Protein AF-A0A8I1Q746-F1 (afdb_mono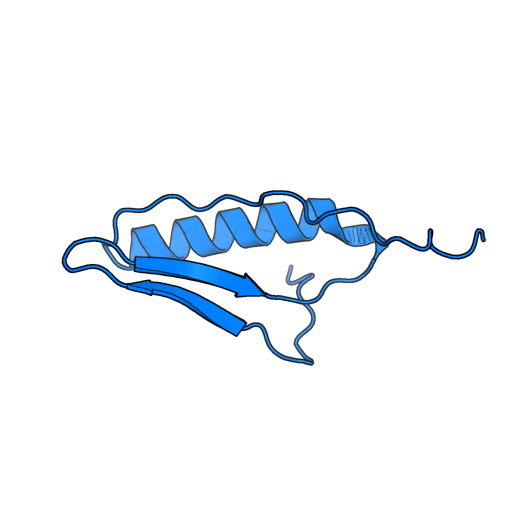mer_lite)

Secondary structure (DSSP, 8-state):
---SB-SSPPEEEEEEE-SS-EEEEEE-B--GGGHHHHHHHHHHHHHHHHHHTT-------PPPPPPSSPPPP-

Sequence (74 aa):
MSGVLGTPPPRALPITIGPDRITMRLQYWHPPLDGVTVTAAVVRAVSVAIEGADWHGTVSSTPGEPPLVPPDAI

pLDDT: mean 85.99, std 13.01, range [48.12, 95.31]

Foldseek 3Di:
DQQWDPVVHKDWAWPDDDPVDTDIDIDTDGDPVCVVVNLVVVQVVVVVVCVVVVHDDHGDDDDDDPPPDDPDDD

Structure (mmCIF, N/CA/C/O backbone):
data_AF-A0A8I1Q746-F1
#
_entry.id   AF-A0A8I1Q746-F1
#
loop_
_atom_site.group_PDB
_atom_site.id
_atom_site.type_symbol
_atom_site.label_atom_id
_atom_site.label_alt_id
_atom_site.label_comp_id
_atom_site.label_asym_id
_atom_site.label_entity_id
_atom_site.label_seq_id
_atom_site.pdbx_PDB_ins_code
_atom_site.Cartn_x
_atom_site.Cartn_y
_atom_site.Cartn_z
_atom_site.occupancy
_atom_site.B_iso_or_equiv
_atom_site.auth_seq_id
_atom_site.auth_comp_id
_atom_site.auth_asym_id
_atom_site.auth_atom_id
_atom_site.pdbx_PDB_model_num
ATOM 1 N N . MET A 1 1 ? -3.587 -8.530 -13.455 1.00 48.12 1 MET A N 1
ATOM 2 C CA . MET A 1 1 ? -2.320 -7.824 -13.746 1.00 48.12 1 MET A CA 1
ATOM 3 C C . MET A 1 1 ? -1.724 -7.372 -12.425 1.00 48.12 1 MET A C 1
ATOM 5 O O . MET A 1 1 ? -2.196 -6.386 -11.879 1.00 48.12 1 MET A O 1
ATOM 9 N N . SER A 1 2 ? -0.774 -8.119 -11.860 1.00 63.69 2 SER A N 1
ATOM 10 C CA . SER A 1 2 ? -0.034 -7.663 -10.676 1.00 63.69 2 SER A CA 1
ATOM 11 C C . SER A 1 2 ? 1.357 -7.245 -11.131 1.00 63.69 2 SER A C 1
ATOM 13 O O . SER A 1 2 ? 2.183 -8.107 -11.399 1.00 63.69 2 SER A O 1
ATOM 15 N N . GLY A 1 3 ? 1.587 -5.936 -11.268 1.00 83.06 3 GLY A N 1
ATOM 16 C CA . GLY A 1 3 ? 2.934 -5.376 -11.452 1.00 83.06 3 GLY A CA 1
ATOM 17 C C . GLY A 1 3 ? 3.658 -5.119 -10.124 1.00 83.06 3 GLY A C 1
ATOM 18 O O . GLY A 1 3 ? 4.778 -4.620 -10.116 1.00 83.06 3 GLY A O 1
ATOM 19 N N . VAL A 1 4 ? 3.026 -5.471 -8.997 1.00 91.06 4 VAL A N 1
ATOM 20 C CA . VAL A 1 4 ? 3.684 -5.537 -7.691 1.00 91.06 4 VAL A CA 1
ATOM 21 C C . VAL A 1 4 ? 4.515 -6.814 -7.622 1.00 91.06 4 VAL A C 1
ATOM 23 O O . VAL A 1 4 ? 3.994 -7.912 -7.835 1.00 91.06 4 VAL A O 1
ATOM 26 N N . LEU A 1 5 ? 5.798 -6.666 -7.304 1.00 91.94 5 LEU A N 1
ATOM 27 C CA . LEU A 1 5 ? 6.713 -7.777 -7.073 1.00 91.94 5 LEU A CA 1
ATOM 28 C C . LEU A 1 5 ? 6.424 -8.414 -5.708 1.00 91.94 5 LEU A C 1
ATOM 30 O O . LEU A 1 5 ? 6.216 -7.724 -4.710 1.00 91.94 5 LEU A O 1
ATOM 34 N N . GLY A 1 6 ? 6.428 -9.747 -5.662 1.00 90.19 6 GLY A N 1
ATOM 35 C CA . GLY A 1 6 ? 6.132 -10.510 -4.446 1.00 90.19 6 GLY A CA 1
ATOM 36 C C . GLY A 1 6 ? 7.309 -10.652 -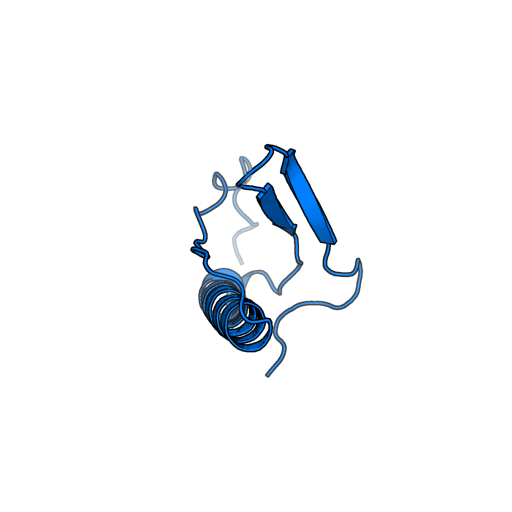3.478 1.00 90.19 6 GLY A C 1
ATOM 37 O O . GLY A 1 6 ? 7.133 -11.166 -2.376 1.00 90.19 6 GLY A O 1
ATOM 38 N N . THR A 1 7 ? 8.521 -10.246 -3.869 1.00 89.00 7 THR A N 1
ATOM 39 C CA . THR A 1 7 ? 9.715 -10.361 -3.025 1.00 89.00 7 THR A CA 1
ATOM 40 C C . THR A 1 7 ? 10.590 -9.106 -3.130 1.00 89.00 7 THR A C 1
ATOM 42 O O . THR A 1 7 ? 11.039 -8.782 -4.228 1.00 89.00 7 THR A O 1
ATOM 45 N N . PRO A 1 8 ? 10.859 -8.423 -2.002 1.00 87.12 8 PRO A N 1
ATOM 46 C CA . PRO A 1 8 ? 10.238 -8.662 -0.696 1.00 87.12 8 PRO A CA 1
ATOM 47 C C . PRO A 1 8 ? 8.728 -8.329 -0.738 1.00 87.12 8 PRO A C 1
ATOM 49 O O . PRO A 1 8 ? 8.299 -7.531 -1.575 1.00 87.12 8 PRO A O 1
ATOM 52 N N . PRO A 1 9 ? 7.910 -8.961 0.122 1.00 92.62 9 PRO A N 1
ATOM 53 C CA . PRO A 1 9 ? 6.460 -8.822 0.059 1.00 92.62 9 PRO A CA 1
ATOM 54 C C . PRO A 1 9 ? 6.010 -7.389 0.387 1.00 92.62 9 PRO A C 1
ATOM 56 O O . PRO A 1 9 ? 6.721 -6.670 1.103 1.00 92.62 9 PRO A O 1
ATOM 59 N N . PRO A 1 10 ? 4.818 -6.972 -0.079 1.00 94.69 10 PRO A N 1
ATOM 60 C CA . PRO A 1 10 ? 4.226 -5.705 0.323 1.00 94.69 10 PRO A CA 1
ATOM 61 C C . PRO A 1 10 ? 4.064 -5.609 1.842 1.00 94.69 10 PRO A C 1
ATOM 63 O O . PRO A 1 10 ? 3.769 -6.597 2.516 1.00 94.69 10 PRO A O 1
ATOM 66 N N . ARG A 1 11 ? 4.244 -4.406 2.388 1.00 95.31 11 ARG A N 1
ATOM 67 C CA . ARG A 1 11 ? 4.156 -4.134 3.828 1.00 95.31 11 ARG A CA 1
ATOM 68 C C . ARG A 1 11 ? 3.251 -2.944 4.092 1.00 95.31 11 ARG A C 1
ATOM 70 O O . ARG A 1 11 ? 3.424 -1.898 3.476 1.00 95.31 11 ARG A O 1
ATOM 77 N N . ALA A 1 12 ? 2.333 -3.085 5.042 1.00 93.50 12 ALA A N 1
ATOM 78 C CA . ALA A 1 12 ? 1.558 -1.978 5.588 1.00 93.50 12 ALA A CA 1
ATOM 79 C C . ALA A 1 12 ? 2.129 -1.612 6.963 1.00 93.50 12 ALA A C 1
ATOM 81 O O . ALA A 1 12 ? 2.165 -2.445 7.865 1.00 93.50 12 ALA A O 1
ATOM 82 N N . LEU A 1 13 ? 2.611 -0.381 7.107 1.00 94.25 13 LEU A N 1
ATOM 83 C CA . LEU A 1 13 ? 3.274 0.107 8.313 1.00 94.25 13 LEU A CA 1
ATOM 84 C C . LEU A 1 13 ? 2.430 1.217 8.950 1.00 94.25 13 LEU A C 1
ATOM 86 O O . LEU A 1 13 ? 2.126 2.189 8.257 1.00 94.25 13 LEU A O 1
ATOM 90 N N . PRO A 1 14 ? 2.061 1.137 10.237 1.00 93.94 14 PRO A N 1
ATOM 91 C CA . PRO A 1 14 ? 1.386 2.244 10.902 1.00 93.94 14 PRO A CA 1
ATOM 92 C C . PRO A 1 14 ? 2.318 3.456 11.001 1.00 93.94 14 PRO A C 1
ATOM 94 O O . PRO A 1 14 ? 3.461 3.338 11.434 1.00 93.94 14 PRO A O 1
ATOM 97 N N . ILE A 1 15 ? 1.823 4.624 10.591 1.00 94.88 15 ILE A N 1
ATOM 98 C CA . ILE A 1 15 ? 2.492 5.918 10.790 1.00 94.88 15 ILE A CA 1
ATOM 99 C C . ILE A 1 15 ? 1.945 6.581 12.056 1.00 94.88 15 ILE A C 1
ATOM 101 O O . ILE A 1 15 ? 2.709 7.037 12.899 1.00 94.88 15 ILE A O 1
ATOM 105 N N . THR A 1 16 ? 0.618 6.626 12.194 1.00 94.44 16 THR A N 1
ATOM 106 C CA . THR A 1 16 ? -0.070 7.187 13.365 1.00 94.44 16 THR A CA 1
ATOM 107 C C . THR A 1 16 ? -1.270 6.327 13.722 1.00 94.44 16 THR A C 1
ATOM 109 O O . THR A 1 16 ? -2.027 5.937 12.831 1.00 94.44 16 THR A O 1
ATOM 112 N N . ILE A 1 17 ? -1.485 6.096 15.015 1.00 94.81 17 ILE A N 1
ATOM 113 C CA . ILE A 1 17 ? -2.653 5.391 15.546 1.00 94.81 17 ILE A CA 1
ATOM 114 C C . ILE A 1 17 ? -3.332 6.334 16.538 1.00 94.81 17 ILE A C 1
ATOM 116 O O . ILE A 1 17 ? -2.737 6.701 17.549 1.00 94.81 17 ILE A O 1
ATOM 120 N N . GLY A 1 18 ? -4.548 6.761 16.215 1.00 93.06 18 GLY A N 1
ATOM 121 C CA . GLY A 1 18 ? -5.426 7.522 17.096 1.00 93.06 18 GLY A CA 1
ATOM 122 C C . GLY A 1 18 ? -6.715 6.749 17.391 1.00 93.06 18 GLY A C 1
ATOM 123 O O . GLY A 1 18 ? -6.943 5.703 16.783 1.00 93.06 18 GLY A O 1
ATOM 124 N N . PRO A 1 19 ? -7.565 7.260 18.299 1.00 90.94 19 PRO A N 1
ATOM 125 C CA . PRO A 1 19 ? -8.803 6.587 18.695 1.00 90.94 19 PRO A CA 1
ATOM 126 C C . PRO A 1 19 ? -9.782 6.404 17.525 1.00 90.94 19 PRO A C 1
ATOM 128 O O . PRO A 1 19 ? -10.383 5.344 17.406 1.00 90.94 19 PRO A O 1
ATOM 131 N N . ASP A 1 20 ? -9.868 7.392 16.626 1.00 90.88 20 ASP A N 1
ATOM 132 C CA . ASP 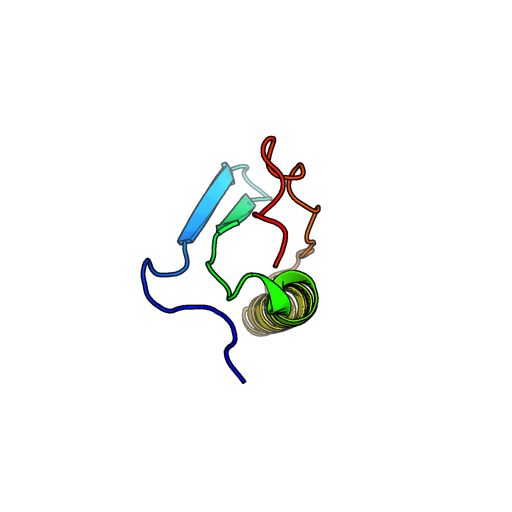A 1 20 ? -10.848 7.404 15.526 1.00 90.88 20 ASP A CA 1
ATOM 133 C C . ASP A 1 20 ? -10.211 7.256 14.135 1.00 90.88 20 ASP A C 1
ATOM 135 O O . ASP A 1 20 ? -10.902 7.198 13.119 1.00 90.88 20 ASP A O 1
ATOM 139 N N . ARG A 1 21 ? -8.873 7.253 14.054 1.00 90.94 21 ARG A N 1
ATOM 140 C CA . ARG A 1 21 ? -8.152 7.261 12.777 1.00 90.94 21 ARG A CA 1
ATOM 141 C C . ARG A 1 21 ? -6.806 6.566 12.877 1.00 90.94 21 ARG A C 1
ATOM 143 O O . ARG A 1 21 ? -5.989 6.877 13.742 1.00 90.94 21 ARG A O 1
ATOM 150 N N . ILE A 1 22 ? -6.531 5.717 11.894 1.00 93.56 22 ILE A N 1
ATOM 151 C CA . ILE A 1 22 ? -5.216 5.123 11.664 1.00 93.56 22 ILE A CA 1
ATOM 152 C C . ILE A 1 22 ? -4.682 5.649 10.330 1.00 93.56 22 ILE A C 1
ATOM 154 O O . ILE A 1 22 ? -5.404 5.695 9.335 1.00 93.56 22 ILE A O 1
ATOM 158 N N . THR A 1 23 ? -3.409 6.035 10.303 1.00 94.06 23 THR A N 1
ATOM 159 C CA . THR A 1 23 ? -2.688 6.337 9.061 1.00 94.06 23 THR A CA 1
ATOM 160 C C . THR A 1 23 ? -1.663 5.242 8.834 1.00 94.06 23 THR A C 1
ATOM 162 O O . THR A 1 23 ? -0.801 5.019 9.684 1.00 94.06 23 THR A O 1
ATOM 165 N N . MET A 1 24 ? -1.731 4.586 7.680 1.00 94.44 24 MET A N 1
ATOM 166 C CA . MET A 1 24 ? -0.821 3.510 7.289 1.00 94.44 24 MET A CA 1
ATOM 167 C C . MET A 1 24 ? 0.010 3.942 6.078 1.00 94.44 24 MET A C 1
ATOM 169 O O . MET A 1 24 ? -0.477 4.650 5.198 1.00 94.44 24 MET A O 1
ATOM 173 N N . ARG A 1 25 ? 1.256 3.479 6.001 1.00 94.62 25 ARG A N 1
ATOM 174 C CA . ARG A 1 25 ? 2.106 3.536 4.812 1.00 94.62 25 ARG A CA 1
ATOM 175 C C . ARG A 1 25 ? 2.143 2.166 4.163 1.00 94.62 25 ARG A C 1
ATOM 177 O O . ARG A 1 25 ? 2.613 1.213 4.780 1.00 94.62 25 ARG A O 1
ATOM 184 N N . LEU A 1 26 ? 1.706 2.082 2.914 1.00 94.12 26 LEU A N 1
ATOM 185 C CA . LEU A 1 26 ? 1.879 0.885 2.103 1.00 94.12 26 LEU A CA 1
ATOM 186 C C . LEU A 1 26 ? 3.207 0.968 1.342 1.00 94.12 26 LEU A C 1
ATOM 188 O O . LEU A 1 26 ? 3.473 1.949 0.653 1.00 94.12 26 LEU A O 1
ATOM 192 N N . GLN A 1 27 ? 4.038 -0.057 1.481 1.00 93.88 27 GLN A N 1
ATOM 193 C CA . GLN A 1 27 ? 5.289 -0.234 0.751 1.00 93.88 27 GLN A CA 1
ATOM 194 C C . GLN A 1 27 ? 5.178 -1.468 -0.135 1.00 93.88 27 GLN A C 1
ATOM 196 O O . GLN A 1 27 ? 4.729 -2.521 0.315 1.00 93.88 27 GLN A O 1
ATOM 201 N N . TYR A 1 28 ? 5.616 -1.349 -1.379 1.00 94.44 28 TYR A N 1
ATOM 202 C CA . TYR A 1 28 ? 5.641 -2.431 -2.354 1.00 94.44 28 TYR A CA 1
ATOM 203 C C . TYR A 1 28 ? 6.767 -2.183 -3.356 1.00 94.44 28 TYR A C 1
ATOM 205 O O . TYR A 1 28 ? 7.278 -1.069 -3.463 1.00 94.44 28 TYR A O 1
ATOM 213 N N . TRP A 1 29 ? 7.141 -3.227 -4.087 1.00 94.19 29 TRP A N 1
ATOM 214 C CA . TRP A 1 29 ? 8.131 -3.153 -5.157 1.00 94.19 29 TRP A CA 1
ATOM 215 C C . TRP A 1 29 ? 7.457 -3.321 -6.510 1.00 94.19 29 TRP A C 1
ATOM 217 O O . TRP A 1 29 ? 6.451 -4.018 -6.619 1.00 94.19 29 TRP A O 1
ATOM 227 N N . HIS A 1 30 ? 8.010 -2.690 -7.538 1.00 93.25 30 HIS A N 1
ATOM 228 C CA . HIS A 1 30 ? 7.548 -2.786 -8.919 1.00 93.25 30 HIS A CA 1
ATOM 229 C C . HIS A 1 30 ? 8.752 -2.694 -9.871 1.00 93.25 30 HIS A C 1
ATOM 231 O O . HIS A 1 30 ? 9.793 -2.160 -9.473 1.00 93.25 30 HIS A O 1
ATOM 237 N N . PRO A 1 31 ? 8.647 -3.179 -11.122 1.00 90.50 31 PRO A N 1
ATOM 238 C CA . PRO A 1 31 ? 9.658 -2.910 -12.140 1.00 90.50 31 PRO A CA 1
ATOM 239 C C . PRO A 1 31 ? 9.845 -1.396 -12.347 1.00 90.50 31 PRO A C 1
ATOM 241 O O . PRO A 1 31 ? 8.848 -0.666 -12.321 1.00 90.50 31 PRO A O 1
ATOM 244 N N . PRO A 1 32 ? 11.074 -0.892 -12.575 1.00 86.06 32 PRO A N 1
ATOM 245 C CA . PRO A 1 32 ? 11.335 0.550 -12.643 1.00 86.06 32 PRO A CA 1
ATOM 246 C C . PRO A 1 32 ? 10.470 1.301 -13.664 1.00 86.06 32 PRO A C 1
ATOM 248 O O . PRO A 1 32 ? 10.003 2.402 -13.385 1.00 86.06 32 PRO A O 1
ATOM 251 N N . LEU A 1 33 ? 10.206 0.679 -14.817 1.00 89.75 33 LEU A N 1
ATOM 252 C CA . LEU A 1 33 ? 9.459 1.288 -15.922 1.00 89.75 33 LEU A CA 1
ATOM 253 C C . LEU A 1 33 ? 7.944 1.351 -15.684 1.00 89.75 33 LEU A C 1
ATOM 255 O O . LEU A 1 33 ? 7.252 2.127 -16.337 1.00 89.75 33 LEU A O 1
ATOM 259 N N . ASP A 1 34 ? 7.430 0.592 -14.715 1.00 90.44 34 ASP A N 1
ATOM 260 C CA . ASP A 1 34 ? 5.988 0.427 -14.518 1.00 90.44 34 ASP A CA 1
ATOM 261 C C . ASP A 1 34 ? 5.446 1.265 -13.351 1.00 90.44 34 ASP A C 1
ATOM 263 O O . ASP A 1 34 ? 4.267 1.161 -13.006 1.00 90.44 34 ASP A O 1
ATOM 267 N N . GLY A 1 35 ? 6.283 2.098 -12.722 1.00 88.81 35 GLY A N 1
ATOM 268 C CA . GLY A 1 35 ? 5.978 2.718 -11.430 1.00 88.81 35 GLY A CA 1
ATOM 269 C C . GLY A 1 35 ? 4.671 3.502 -11.382 1.00 88.81 35 GLY A C 1
ATOM 270 O O . GLY A 1 35 ? 3.888 3.321 -10.449 1.00 88.81 35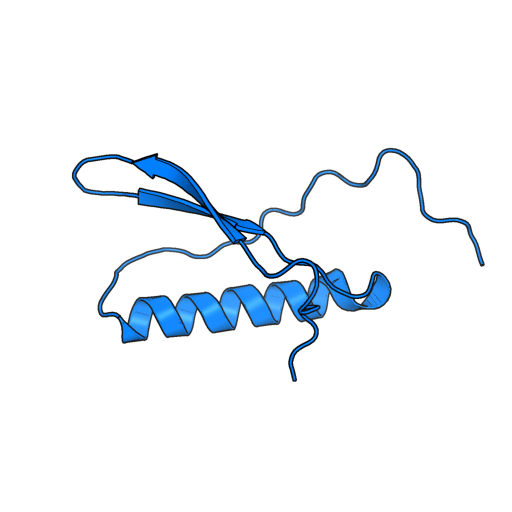 GLY A O 1
ATOM 271 N N . VAL A 1 36 ? 4.380 4.312 -12.402 1.00 89.75 36 VAL A N 1
ATOM 272 C CA . VAL A 1 36 ? 3.130 5.090 -12.471 1.00 89.75 36 VAL A CA 1
ATOM 273 C C . VAL A 1 36 ? 1.916 4.166 -12.591 1.00 89.75 36 VAL A C 1
ATOM 275 O O . VAL A 1 36 ? 0.978 4.265 -11.798 1.00 89.75 36 VAL A O 1
ATOM 278 N N . THR A 1 37 ? 1.948 3.229 -13.540 1.00 92.56 37 THR A N 1
ATOM 279 C CA . THR A 1 37 ? 0.835 2.306 -13.802 1.00 92.56 37 THR A CA 1
ATOM 280 C C . THR A 1 37 ? 0.578 1.381 -12.616 1.00 92.56 37 THR A C 1
ATOM 282 O O . THR A 1 37 ? -0.574 1.189 -12.219 1.00 92.56 37 THR A O 1
ATOM 285 N N . VAL A 1 38 ? 1.634 0.838 -12.002 1.00 93.75 38 VAL A N 1
ATOM 286 C CA . VAL A 1 38 ? 1.512 -0.043 -10.833 1.00 93.75 38 VAL A CA 1
ATOM 287 C C . VAL A 1 38 ? 0.999 0.728 -9.626 1.00 93.75 38 VAL A C 1
ATOM 289 O O . VAL A 1 38 ? 0.106 0.238 -8.942 1.00 93.75 38 VAL A O 1
ATOM 292 N N . THR A 1 39 ? 1.484 1.947 -9.393 1.00 93.69 39 THR A N 1
ATOM 293 C CA . THR A 1 39 ? 1.006 2.783 -8.284 1.00 93.69 39 THR A CA 1
ATOM 294 C C . THR A 1 39 ? -0.477 3.110 -8.419 1.00 93.69 39 THR A C 1
ATOM 296 O O . THR A 1 39 ? -1.227 2.923 -7.462 1.00 93.69 39 THR A O 1
ATOM 29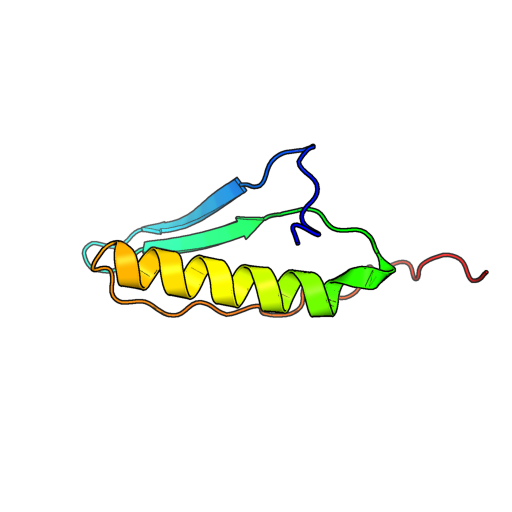9 N N .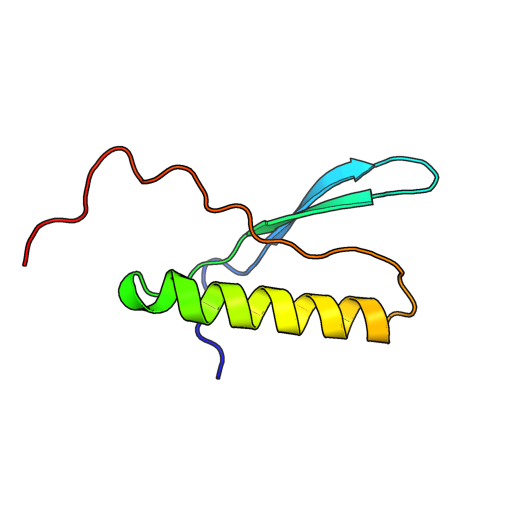 ALA A 1 40 ? -0.935 3.507 -9.609 1.00 93.12 40 ALA A N 1
ATOM 300 C CA . ALA A 1 40 ? -2.355 3.753 -9.855 1.00 93.12 40 ALA A CA 1
ATOM 301 C C . ALA A 1 40 ? -3.210 2.489 -9.628 1.00 93.12 40 ALA A C 1
ATOM 303 O O . ALA A 1 40 ? -4.273 2.556 -9.005 1.00 93.12 40 ALA A O 1
ATOM 304 N N . ALA A 1 41 ? -2.730 1.324 -10.078 1.00 94.19 41 ALA A N 1
ATOM 305 C CA . ALA A 1 41 ? -3.406 0.048 -9.855 1.00 94.19 41 ALA A CA 1
ATOM 306 C C . ALA A 1 41 ? -3.469 -0.332 -8.364 1.00 94.19 41 ALA A C 1
ATOM 308 O O . ALA A 1 41 ? -4.508 -0.809 -7.907 1.00 94.19 41 ALA A O 1
ATOM 309 N N . VAL A 1 42 ? -2.397 -0.086 -7.603 1.00 94.19 42 VAL A N 1
ATOM 310 C CA . VAL A 1 42 ? -2.348 -0.319 -6.152 1.00 94.19 42 VAL A CA 1
ATOM 311 C C . VAL A 1 42 ? -3.311 0.607 -5.419 1.00 94.19 42 VAL A C 1
ATOM 313 O O . VAL A 1 42 ? -4.107 0.114 -4.625 1.00 94.19 42 VAL A O 1
ATOM 316 N N . VAL A 1 43 ? -3.301 1.914 -5.708 1.00 94.44 43 VAL A N 1
ATOM 317 C CA . VAL A 1 43 ? -4.241 2.875 -5.102 1.00 94.44 43 VAL A CA 1
ATOM 318 C C . VAL A 1 43 ? -5.677 2.407 -5.318 1.00 94.44 43 VAL A C 1
ATOM 320 O O . VAL A 1 43 ? -6.422 2.263 -4.352 1.00 94.44 43 VAL A O 1
ATOM 323 N N . ARG A 1 44 ? -6.037 2.059 -6.559 1.00 95.12 44 ARG A N 1
ATOM 324 C CA . ARG A 1 44 ? -7.371 1.541 -6.881 1.00 95.12 44 ARG A CA 1
ATOM 325 C C . ARG A 1 44 ? -7.700 0.254 -6.121 1.00 95.12 44 ARG A C 1
ATOM 327 O O . ARG A 1 44 ? -8.795 0.137 -5.581 1.00 95.12 44 ARG A O 1
ATOM 334 N N . ALA A 1 45 ? -6.785 -0.714 -6.093 1.00 94.62 45 ALA A N 1
ATOM 335 C CA . ALA A 1 45 ? -7.017 -1.995 -5.427 1.00 94.62 45 ALA A CA 1
ATOM 336 C C . ALA A 1 45 ? -7.218 -1.831 -3.913 1.00 94.62 45 ALA A C 1
ATOM 338 O O . ALA A 1 45 ? -8.094 -2.472 -3.337 1.00 94.62 45 ALA A O 1
ATOM 339 N N . VAL A 1 46 ? -6.444 -0.950 -3.277 1.00 94.75 46 VAL A N 1
ATOM 340 C CA . VAL A 1 46 ? -6.564 -0.666 -1.843 1.00 94.75 46 VAL A CA 1
ATOM 341 C C . VAL A 1 46 ? -7.845 0.109 -1.545 1.00 94.75 46 VAL A C 1
ATOM 343 O O . VAL A 1 46 ? -8.512 -0.222 -0.571 1.00 94.75 46 VAL A O 1
ATOM 346 N N . SER A 1 47 ? -8.235 1.077 -2.383 1.00 94.50 47 SER A N 1
ATOM 347 C CA . SER A 1 47 ? -9.521 1.775 -2.237 1.00 94.50 47 SER A CA 1
ATOM 348 C C . SER A 1 47 ? -10.693 0.795 -2.242 1.00 94.50 47 SER A C 1
ATOM 350 O O . SER A 1 47 ? -11.498 0.808 -1.318 1.00 94.50 47 SER A O 1
ATOM 352 N N . VAL A 1 48 ? -10.729 -0.124 -3.215 1.00 95.00 48 VAL A N 1
ATOM 353 C CA . VAL A 1 48 ? -11.768 -1.166 -3.292 1.00 95.00 48 VAL A CA 1
ATOM 354 C C . VAL A 1 48 ? -11.743 -2.082 -2.064 1.00 95.00 48 VAL A C 1
ATOM 356 O O . VAL A 1 48 ? -12.795 -2.464 -1.561 1.00 95.00 48 VAL A O 1
ATOM 359 N N . ALA A 1 49 ? -10.557 -2.441 -1.563 1.00 94.12 49 ALA A N 1
ATOM 360 C CA . ALA A 1 49 ? -10.434 -3.288 -0.377 1.00 94.12 49 ALA A CA 1
ATOM 361 C C . ALA A 1 49 ? -10.927 -2.591 0.904 1.00 94.12 49 ALA A C 1
ATOM 363 O O . ALA A 1 49 ? -11.531 -3.244 1.749 1.00 94.12 49 ALA A O 1
ATOM 364 N N . ILE A 1 50 ? -10.687 -1.283 1.040 1.00 92.62 50 ILE A N 1
ATOM 365 C CA . ILE A 1 50 ? -11.170 -0.468 2.165 1.00 92.62 50 ILE A CA 1
ATOM 366 C C . ILE A 1 50 ? -12.696 -0.359 2.124 1.00 92.62 50 ILE A C 1
ATOM 368 O O . ILE A 1 50 ? -13.346 -0.650 3.125 1.00 92.62 50 ILE A O 1
ATOM 372 N N . GLU A 1 51 ? -13.263 -0.025 0.963 1.00 91.75 51 GLU A N 1
ATOM 373 C CA . GLU A 1 51 ? -14.718 0.038 0.770 1.00 91.75 51 GLU A CA 1
ATOM 374 C C . GLU A 1 51 ? -15.380 -1.318 1.059 1.00 91.75 51 GLU A C 1
ATOM 376 O O . GLU A 1 51 ? -16.374 -1.390 1.777 1.00 91.75 51 GLU A O 1
ATOM 381 N N . GLY A 1 52 ? -14.797 -2.415 0.565 1.00 94.12 52 GLY A N 1
ATOM 382 C CA . GLY A 1 52 ? -15.301 -3.770 0.807 1.00 94.12 52 GLY A CA 1
ATOM 383 C C . GLY A 1 52 ? -15.188 -4.245 2.260 1.00 94.12 52 GLY A C 1
ATOM 384 O O . GLY A 1 52 ? -15.877 -5.190 2.639 1.00 94.12 52 GLY A O 1
ATOM 385 N N . ALA A 1 53 ? -14.343 -3.605 3.073 1.00 91.69 53 ALA A N 1
ATOM 386 C CA . ALA A 1 53 ? -14.206 -3.867 4.505 1.00 91.69 53 ALA A CA 1
ATOM 387 C C . ALA A 1 53 ? -15.115 -2.972 5.373 1.00 91.69 53 ALA A C 1
ATOM 389 O O . ALA A 1 53 ? -14.979 -2.986 6.596 1.00 91.69 53 ALA A O 1
ATOM 390 N N . ASP A 1 54 ? -16.011 -2.193 4.752 1.00 92.25 54 ASP A N 1
ATOM 391 C CA . ASP A 1 54 ? -16.869 -1.191 5.404 1.00 92.25 54 ASP A CA 1
ATOM 392 C C . ASP A 1 54 ? -16.065 -0.119 6.170 1.00 92.25 54 ASP A C 1
ATOM 394 O O . ASP A 1 54 ? -16.499 0.477 7.159 1.00 92.25 54 ASP A O 1
ATOM 398 N N . TRP A 1 55 ? -14.831 0.123 5.722 1.00 90.19 55 TRP A N 1
ATOM 399 C CA . TRP A 1 55 ? -13.970 1.166 6.260 1.00 90.19 55 TRP A CA 1
ATOM 400 C C . TRP A 1 55 ? -14.112 2.432 5.425 1.00 90.19 55 TRP A C 1
ATOM 402 O O . TRP A 1 55 ? -14.171 2.399 4.199 1.00 90.19 55 TRP A O 1
ATOM 412 N N . HIS A 1 56 ? -14.105 3.578 6.100 1.00 89.75 56 HIS A N 1
ATOM 413 C CA . HIS A 1 56 ? -14.150 4.882 5.449 1.00 89.75 56 HIS A CA 1
ATOM 414 C C . HIS A 1 56 ? -12.760 5.511 5.506 1.00 89.75 56 HIS A C 1
ATOM 416 O O . HIS A 1 56 ? -12.218 5.762 6.583 1.00 89.75 56 HIS A O 1
ATOM 422 N N . GLY A 1 57 ? -12.160 5.761 4.344 1.00 88.38 57 GLY A N 1
ATOM 423 C CA . GLY A 1 57 ? -10.809 6.302 4.284 1.00 88.38 57 GLY A CA 1
ATOM 424 C C . GLY A 1 57 ? -10.415 6.808 2.906 1.00 88.38 57 GLY A C 1
ATOM 425 O O . GLY A 1 57 ? -11.127 6.647 1.920 1.00 88.38 57 GLY A O 1
ATOM 426 N N . THR A 1 58 ? -9.247 7.439 2.847 1.00 90.62 58 THR A N 1
ATOM 427 C CA . THR A 1 58 ? -8.658 7.941 1.604 1.00 90.62 58 THR A CA 1
ATOM 428 C C . THR A 1 58 ? -7.353 7.213 1.342 1.00 90.62 58 THR A C 1
ATOM 430 O O . THR A 1 58 ? -6.513 7.096 2.235 1.00 90.62 58 THR A O 1
ATOM 433 N N . VAL A 1 59 ? -7.172 6.763 0.102 1.00 92.06 59 VAL A N 1
ATOM 434 C CA . VAL A 1 59 ? -5.914 6.202 -0.389 1.00 92.06 59 VAL A CA 1
ATOM 435 C C . VAL A 1 59 ? -5.321 7.195 -1.369 1.00 92.06 59 VAL A C 1
ATOM 437 O O . VAL A 1 59 ? -5.967 7.583 -2.339 1.00 92.06 59 VAL A O 1
ATOM 440 N N . SER A 1 60 ? -4.087 7.607 -1.123 1.00 89.69 60 SER A N 1
ATOM 441 C CA . SER A 1 60 ? -3.341 8.445 -2.048 1.00 89.69 60 SER A CA 1
ATOM 442 C C . SER A 1 60 ? -1.908 7.951 -2.157 1.00 89.69 60 SER A C 1
ATOM 444 O O . SER A 1 60 ? -1.346 7.375 -1.223 1.00 89.69 60 SER A O 1
ATOM 446 N N . SER A 1 61 ? -1.315 8.179 -3.322 1.00 86.94 61 SER A N 1
ATOM 447 C CA . SER A 1 61 ? 0.120 8.058 -3.523 1.00 86.94 61 SER A CA 1
ATOM 448 C C . SER A 1 61 ? 0.703 9.460 -3.602 1.00 86.94 61 SER A C 1
ATOM 450 O O . SER A 1 61 ? 0.465 10.177 -4.575 1.00 86.94 61 SER A O 1
ATOM 452 N N . THR A 1 62 ? 1.478 9.856 -2.601 1.00 74.06 62 THR A N 1
ATOM 453 C CA . THR A 1 62 ? 2.424 10.956 -2.789 1.00 74.06 62 THR A CA 1
ATOM 454 C C . THR A 1 62 ? 3.653 10.352 -3.459 1.00 74.06 62 THR A C 1
ATOM 456 O O . THR A 1 62 ? 4.177 9.373 -2.916 1.00 74.06 62 THR A O 1
ATOM 459 N N . PRO A 1 63 ? 4.107 10.859 -4.622 1.00 62.72 63 PRO A N 1
ATOM 460 C CA . PRO A 1 63 ? 5.370 10.419 -5.194 1.00 62.72 63 PRO A CA 1
ATOM 461 C C . PRO A 1 63 ? 6.456 10.512 -4.121 1.00 62.72 63 PRO A C 1
ATOM 463 O O . PRO A 1 63 ? 6.554 11.525 -3.425 1.00 62.72 63 PRO A O 1
ATOM 466 N N . GLY A 1 64 ? 7.228 9.438 -3.948 1.00 58.91 64 GLY A N 1
ATOM 467 C CA . GLY A 1 64 ? 8.452 9.522 -3.161 1.00 58.91 64 GLY A CA 1
ATOM 468 C C . GLY A 1 64 ? 9.382 10.565 -3.778 1.00 58.91 64 GLY A C 1
ATOM 469 O O . GLY A 1 64 ? 9.282 10.860 -4.971 1.00 58.91 64 GLY A O 1
ATOM 470 N N . GLU A 1 65 ? 10.276 11.129 -2.972 1.00 59.56 65 GLU A N 1
ATOM 471 C CA . GLU A 1 65 ? 11.327 11.984 -3.513 1.00 59.56 65 GLU A CA 1
ATOM 472 C C . GLU A 1 65 ? 12.118 11.191 -4.570 1.00 59.56 65 GLU A C 1
ATOM 474 O O . GLU A 1 65 ? 12.389 10.002 -4.346 1.00 59.56 65 GLU A O 1
ATOM 479 N N . PRO A 1 66 ? 12.426 11.785 -5.740 1.00 58.50 66 PRO A N 1
ATOM 480 C CA . PRO A 1 66 ? 13.216 11.108 -6.756 1.00 58.50 66 PRO A CA 1
ATOM 481 C C . PRO A 1 66 ? 14.513 10.570 -6.139 1.00 58.50 66 PRO A C 1
ATOM 483 O O . PRO A 1 66 ? 15.084 11.224 -5.261 1.00 58.50 66 PRO A O 1
ATOM 486 N N . PRO A 1 67 ? 15.000 9.393 -6.564 1.00 57.56 67 PRO A N 1
ATOM 487 C CA . PRO A 1 67 ? 16.281 8.899 -6.082 1.00 57.56 67 PRO A CA 1
ATOM 488 C C . PRO A 1 67 ? 17.371 9.947 -6.343 1.00 57.56 67 PRO A C 1
ATOM 490 O O . PRO A 1 67 ? 17.425 10.543 -7.416 1.00 57.56 67 PRO A O 1
ATOM 493 N N . LEU A 1 68 ? 18.253 10.154 -5.358 1.00 62.47 68 LEU A N 1
ATOM 494 C CA . LEU A 1 68 ? 19.361 11.117 -5.455 1.00 62.47 68 LEU A CA 1
ATOM 495 C C . LEU A 1 68 ? 20.333 10.795 -6.599 1.00 62.47 68 LEU A C 1
ATOM 497 O O . LEU A 1 68 ? 21.076 11.665 -7.043 1.00 62.47 68 LEU A O 1
ATOM 501 N N . VAL A 1 69 ? 20.331 9.546 -7.066 1.00 68.88 69 VAL A N 1
ATOM 502 C CA . VAL A 1 69 ? 21.111 9.087 -8.212 1.00 68.88 69 VAL A CA 1
ATOM 503 C C . VAL A 1 69 ? 20.129 8.708 -9.324 1.00 68.88 69 VAL A C 1
ATOM 505 O O . VAL A 1 69 ? 19.321 7.795 -9.120 1.00 68.88 69 VAL A O 1
ATOM 508 N N . PRO A 1 70 ? 20.159 9.399 -10.477 1.00 60.94 70 PRO A N 1
ATOM 509 C CA . PRO A 1 70 ? 19.401 8.993 -11.654 1.00 60.94 70 PRO A CA 1
ATOM 510 C C . PRO A 1 70 ? 19.795 7.569 -12.076 1.00 60.94 70 PRO A C 1
ATOM 512 O O . PRO A 1 70 ? 20.962 7.208 -11.924 1.00 60.94 70 PRO A O 1
ATOM 515 N N . PRO A 1 71 ? 18.869 6.750 -12.603 1.00 62.19 71 PRO A N 1
ATOM 516 C CA . PRO A 1 71 ? 19.242 5.466 -13.190 1.00 62.19 71 PRO A CA 1
ATOM 517 C C . PRO A 1 71 ? 20.250 5.674 -14.330 1.00 62.19 71 PRO A C 1
ATOM 519 O O . PRO A 1 71 ? 20.183 6.688 -15.028 1.00 62.19 71 PRO A O 1
ATOM 522 N N . ASP A 1 72 ? 21.169 4.718 -14.511 1.00 73.00 72 ASP A N 1
ATOM 523 C CA . ASP A 1 72 ? 22.137 4.751 -15.610 1.00 73.00 72 ASP A CA 1
ATOM 524 C C . ASP A 1 72 ? 21.405 4.932 -16.947 1.00 73.00 72 ASP A C 1
ATOM 526 O O . ASP A 1 72 ? 20.409 4.257 -17.228 1.00 73.00 72 ASP A O 1
ATOM 530 N N . ALA A 1 73 ? 21.888 5.872 -17.760 1.00 60.97 73 ALA A N 1
ATOM 531 C CA . ALA A 1 73 ? 21.384 6.055 -19.111 1.00 60.97 73 ALA A CA 1
ATOM 532 C C . ALA A 1 73 ? 21.727 4.805 -19.933 1.00 60.97 73 ALA A C 1
ATOM 534 O O . ALA A 1 73 ? 22.896 4.424 -20.012 1.00 60.97 73 ALA A O 1
ATOM 535 N N . ILE A 1 74 ? 20.706 4.172 -20.514 1.00 48.91 74 ILE A N 1
ATOM 536 C CA . ILE A 1 74 ? 20.875 3.144 -21.550 1.00 48.91 74 ILE A CA 1
ATOM 537 C C . ILE A 1 74 ? 21.126 3.842 -22.883 1.00 48.91 74 ILE A C 1
ATOM 539 O O . ILE A 1 74 ? 20.326 4.749 -23.213 1.00 48.91 74 ILE A O 1
#

Radius of gyration: 14.41 Å; chains: 1; bounding box: 39×22×40 Å